Protein AF-A0A2W6CL69-F1 (afdb_monomer_lite)

Foldseek 3Di:
DQAPLNLLVVLVVQLVVLVVVLVCQLPVPDFDLQSQLVSLVSSLVSLVVSLVSLPDDPDPPQLVVLSVQLNVLSVQLSVLSVQSNVQPGNVSNVVSVVVNVVSVVSNVVSSVSSSVSSPD

Radius of gyration: 15.12 Å; chains: 1; bounding box: 39×21×43 Å

Sequence (120 aa):
MNTPLARYDAAVARWQAARSTFIRAATSGVSDVAAERRWASTFLAAERSFARTMTPPAWPAASRAVIGGLLHASATEQRHLLAMSRAPSPGAFTGELGGYSVDTAAENTAVGAVRKTLGG

pLDDT: mean 88.85, std 7.34, range [50.28, 97.81]

Structure (mmCIF, N/CA/C/O backbone):
data_AF-A0A2W6CL69-F1
#
_entry.id   AF-A0A2W6CL69-F1
#
loop_
_atom_site.group_PDB
_atom_site.id
_atom_site.type_symbol
_atom_site.label_atom_id
_atom_site.label_alt_id
_atom_site.label_comp_id
_atom_site.label_asym_id
_atom_site.label_entity_id
_atom_site.label_seq_id
_atom_site.pdbx_PDB_ins_code
_atom_site.Cartn_x
_atom_site.Cartn_y
_atom_site.Cartn_z
_atom_site.occupancy
_atom_site.B_iso_or_equiv
_atom_site.auth_seq_id
_atom_site.auth_comp_id
_atom_site.auth_asym_id
_atom_site.auth_atom_id
_atom_site.pdbx_PDB_model_num
ATOM 1 N N . MET A 1 1 ? -8.394 -11.581 25.103 1.00 50.28 1 MET A N 1
ATOM 2 C CA . MET A 1 1 ? -9.065 -11.109 23.869 1.00 50.28 1 MET A CA 1
ATOM 3 C C . MET A 1 1 ? -8.106 -10.191 23.126 1.00 50.28 1 MET A C 1
ATOM 5 O O . MET A 1 1 ? -7.563 -9.301 23.765 1.00 50.28 1 MET A O 1
ATOM 9 N N . ASN A 1 2 ? -7.862 -10.408 21.827 1.00 68.50 2 ASN A N 1
ATOM 10 C CA . ASN A 1 2 ? -7.063 -9.478 21.015 1.00 68.50 2 ASN A CA 1
ATOM 11 C C . ASN A 1 2 ? -7.871 -8.193 20.809 1.00 68.50 2 ASN A C 1
ATOM 13 O O . ASN A 1 2 ? -8.932 -8.232 20.185 1.00 68.50 2 ASN A O 1
ATOM 17 N N . THR A 1 3 ? -7.401 -7.074 21.360 1.00 86.12 3 THR A N 1
ATOM 18 C CA . THR A 1 3 ? -8.035 -5.768 21.151 1.00 86.12 3 THR A CA 1
ATOM 19 C C . THR A 1 3 ? -7.924 -5.364 19.674 1.00 86.12 3 THR A C 1
ATOM 21 O O . THR A 1 3 ? -7.002 -5.811 18.981 1.00 86.12 3 THR A O 1
ATOM 24 N N . PRO A 1 4 ? -8.828 -4.508 19.161 1.00 87.50 4 PRO A N 1
ATOM 25 C CA . PRO A 1 4 ? -8.689 -3.929 17.826 1.00 87.50 4 PRO A CA 1
ATOM 26 C C . PRO A 1 4 ? -7.298 -3.323 17.583 1.00 87.50 4 PRO A C 1
ATOM 28 O O . PRO A 1 4 ? -6.702 -3.577 16.539 1.00 87.50 4 PRO A O 1
ATOM 31 N N . LEU A 1 5 ? -6.740 -2.621 18.577 1.00 89.38 5 LEU A N 1
ATOM 32 C CA . LEU A 1 5 ? -5.383 -2.071 18.524 1.00 89.38 5 LEU A CA 1
ATOM 33 C C . LEU A 1 5 ? -4.308 -3.159 18.363 1.00 89.38 5 LEU A C 1
ATOM 35 O O . LEU A 1 5 ? -3.475 -3.053 17.472 1.00 89.38 5 LEU A O 1
ATOM 39 N N . ALA A 1 6 ? -4.357 -4.245 19.142 1.00 90.00 6 ALA A N 1
ATOM 40 C CA . ALA A 1 6 ? -3.380 -5.332 19.024 1.00 90.00 6 ALA A CA 1
ATOM 41 C C . ALA A 1 6 ? -3.438 -6.028 17.651 1.00 90.00 6 ALA A C 1
ATOM 43 O O . ALA A 1 6 ? -2.407 -6.361 17.066 1.00 90.00 6 ALA A O 1
ATOM 44 N N . ARG A 1 7 ? -4.647 -6.221 17.100 1.00 89.31 7 ARG A N 1
ATOM 45 C CA . ARG A 1 7 ? -4.832 -6.757 15.739 1.00 89.31 7 ARG A CA 1
ATOM 46 C C . ARG A 1 7 ? -4.270 -5.805 14.683 1.00 89.31 7 ARG A C 1
ATOM 48 O O . ARG A 1 7 ? -3.662 -6.264 13.718 1.00 89.31 7 ARG A O 1
ATOM 55 N N . TYR A 1 8 ? -4.495 -4.508 14.864 1.00 91.25 8 TYR A N 1
ATOM 56 C CA . TYR A 1 8 ? -3.987 -3.468 13.984 1.00 91.25 8 TYR A CA 1
ATOM 57 C C . TYR A 1 8 ? -2.454 -3.423 13.984 1.00 91.25 8 TYR A C 1
ATOM 59 O O . TYR A 1 8 ? -1.846 -3.571 12.925 1.00 91.25 8 TYR A O 1
ATOM 67 N N . ASP A 1 9 ? -1.830 -3.327 15.159 1.00 92.69 9 ASP A N 1
ATOM 68 C CA . ASP A 1 9 ? -0.373 -3.250 15.302 1.00 92.69 9 ASP A CA 1
ATOM 69 C C . ASP A 1 9 ? 0.320 -4.500 14.735 1.00 92.69 9 ASP A C 1
ATOM 71 O O . ASP A 1 9 ? 1.324 -4.386 14.031 1.00 92.69 9 ASP A O 1
ATOM 75 N N . ALA A 1 10 ? -0.244 -5.696 14.945 1.00 92.56 10 ALA A N 1
ATOM 76 C CA . ALA A 1 10 ? 0.284 -6.928 14.356 1.00 92.56 10 ALA A CA 1
ATOM 77 C C . ALA A 1 10 ? 0.224 -6.923 12.815 1.00 92.56 10 ALA A C 1
ATOM 79 O O . ALA A 1 10 ? 1.157 -7.385 12.150 1.00 92.56 10 ALA A O 1
ATOM 80 N N . ALA A 1 11 ? -0.861 -6.398 12.237 1.00 92.31 11 ALA A N 1
ATOM 81 C CA . ALA A 1 11 ? -1.004 -6.270 10.790 1.00 92.31 11 ALA A CA 1
ATOM 82 C C . ALA A 1 11 ? -0.008 -5.251 10.216 1.00 92.31 11 ALA A C 1
ATOM 84 O O . ALA A 1 11 ? 0.664 -5.554 9.229 1.00 92.31 11 ALA A O 1
ATOM 85 N N . VAL A 1 12 ? 0.136 -4.092 10.868 1.00 93.50 12 VAL A N 1
ATOM 86 C CA . VAL A 1 12 ? 1.093 -3.044 10.483 1.00 93.50 12 VAL A CA 1
ATOM 87 C C . VAL A 1 12 ? 2.528 -3.551 10.575 1.00 93.50 12 VAL A C 1
ATOM 89 O O . VAL A 1 12 ? 3.291 -3.357 9.636 1.00 93.50 12 VAL A O 1
ATOM 92 N N . ALA A 1 13 ? 2.904 -4.250 11.650 1.00 94.00 13 ALA A N 1
ATOM 93 C CA . ALA A 1 13 ? 4.255 -4.786 11.810 1.00 94.00 13 ALA A CA 1
ATOM 94 C C . ALA A 1 13 ? 4.618 -5.779 10.692 1.00 94.00 13 ALA A C 1
ATOM 96 O O . ALA A 1 13 ? 5.707 -5.710 10.120 1.00 94.00 13 ALA A O 1
ATOM 97 N N . ARG A 1 14 ? 3.691 -6.679 10.333 1.00 93.94 14 ARG A N 1
ATOM 98 C CA . ARG A 1 14 ? 3.894 -7.640 9.238 1.00 93.94 14 ARG A CA 1
ATOM 99 C C . ARG A 1 14 ? 4.021 -6.944 7.884 1.00 93.94 14 ARG A C 1
ATOM 101 O O . ARG A 1 14 ? 4.875 -7.318 7.082 1.00 93.94 14 ARG A O 1
ATOM 108 N N . TRP A 1 15 ? 3.171 -5.952 7.640 1.00 94.06 15 TRP A N 1
ATOM 109 C CA . TRP A 1 15 ? 3.196 -5.149 6.425 1.00 94.06 15 TRP A CA 1
ATOM 110 C C . TRP A 1 15 ? 4.504 -4.342 6.301 1.00 94.06 15 TRP A C 1
ATOM 112 O O . TRP A 1 15 ? 5.192 -4.456 5.288 1.00 94.06 15 TRP A O 1
ATOM 122 N N . GLN A 1 16 ? 4.928 -3.646 7.360 1.00 93.38 16 GLN A N 1
ATOM 123 C CA . GLN A 1 16 ? 6.186 -2.886 7.411 1.00 93.38 16 GLN A CA 1
ATOM 124 C C . GLN A 1 16 ? 7.426 -3.765 7.206 1.00 93.38 16 GLN A C 1
ATOM 126 O O . GLN A 1 16 ? 8.366 -3.368 6.513 1.00 93.38 16 GLN A O 1
ATOM 131 N N . ALA A 1 17 ? 7.433 -4.977 7.769 1.00 94.00 17 ALA A N 1
ATOM 132 C CA . ALA A 1 17 ? 8.507 -5.935 7.533 1.00 94.00 17 ALA A CA 1
ATOM 133 C C . ALA A 1 17 ? 8.591 -6.322 6.045 1.00 94.00 17 ALA A C 1
ATOM 135 O O . ALA A 1 17 ? 9.673 -6.279 5.461 1.00 94.00 17 ALA A O 1
ATOM 136 N N . ALA A 1 18 ? 7.451 -6.627 5.411 1.00 94.06 18 ALA A N 1
ATOM 137 C CA . ALA A 1 18 ? 7.396 -6.953 3.986 1.00 94.06 18 ALA A CA 1
ATOM 138 C C . ALA A 1 18 ? 7.833 -5.773 3.101 1.00 94.06 18 ALA A C 1
ATOM 140 O O . ALA A 1 18 ? 8.630 -5.962 2.179 1.00 94.06 18 ALA A O 1
ATOM 141 N N . ARG A 1 19 ? 7.384 -4.555 3.427 1.00 93.81 19 ARG A N 1
ATOM 142 C CA . ARG A 1 19 ? 7.791 -3.321 2.745 1.00 93.81 19 ARG A CA 1
ATOM 143 C C . ARG A 1 19 ? 9.294 -3.086 2.858 1.00 93.81 19 ARG A C 1
ATOM 145 O O . ARG A 1 19 ? 9.952 -2.817 1.859 1.00 93.81 19 ARG A O 1
ATOM 152 N N . SER A 1 20 ? 9.864 -3.253 4.049 1.00 92.88 20 SER A N 1
ATOM 153 C CA . SER A 1 20 ? 11.306 -3.090 4.277 1.00 92.88 20 SER A CA 1
ATOM 154 C C . SER A 1 20 ? 12.137 -4.083 3.461 1.00 92.88 20 SER A C 1
ATOM 156 O O . SER A 1 20 ? 13.164 -3.711 2.893 1.00 92.88 20 SER A O 1
ATOM 158 N N . THR A 1 21 ? 11.692 -5.342 3.366 1.00 92.88 21 THR A N 1
ATOM 159 C CA . THR A 1 21 ? 12.328 -6.348 2.504 1.00 92.88 21 THR A CA 1
ATOM 160 C C . THR A 1 21 ? 12.248 -5.953 1.033 1.00 92.88 21 THR A C 1
ATOM 162 O O . THR A 1 21 ? 13.257 -6.043 0.336 1.00 92.88 21 THR A O 1
ATOM 165 N N . PHE A 1 22 ? 11.083 -5.490 0.570 1.00 93.56 22 PHE A N 1
ATOM 166 C CA . PHE A 1 22 ? 10.898 -5.029 -0.804 1.00 93.56 22 PHE A CA 1
ATOM 167 C C . PHE A 1 22 ? 11.819 -3.858 -1.145 1.00 93.56 22 PHE A C 1
ATOM 169 O O . PHE A 1 22 ? 12.568 -3.956 -2.112 1.00 93.56 22 PHE A O 1
ATOM 176 N N . ILE A 1 23 ? 11.827 -2.801 -0.328 1.00 90.81 23 ILE A N 1
ATOM 177 C CA . ILE A 1 23 ? 12.659 -1.615 -0.563 1.00 90.81 23 ILE A CA 1
ATOM 178 C C . ILE A 1 23 ? 14.138 -1.989 -0.587 1.00 90.81 23 ILE A C 1
ATOM 180 O O . ILE A 1 23 ? 14.829 -1.640 -1.536 1.00 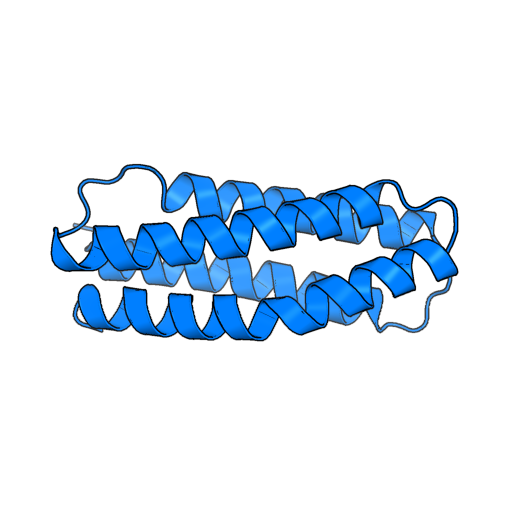90.81 23 ILE A O 1
ATOM 184 N N . ARG A 1 24 ? 14.619 -2.771 0.390 1.00 90.75 24 ARG A N 1
ATOM 185 C CA . ARG A 1 24 ? 16.021 -3.218 0.415 1.00 90.75 24 ARG A CA 1
ATOM 186 C C . ARG A 1 24 ? 16.404 -3.980 -0.852 1.00 90.75 24 ARG A C 1
ATOM 188 O O . ARG A 1 24 ? 17.518 -3.822 -1.342 1.00 90.75 24 ARG A O 1
ATOM 195 N N . ALA A 1 25 ? 15.504 -4.822 -1.352 1.00 88.06 25 ALA A N 1
ATOM 196 C CA . ALA A 1 25 ? 15.746 -5.593 -2.559 1.00 88.06 25 ALA A CA 1
ATOM 197 C C . ALA A 1 25 ? 15.729 -4.695 -3.808 1.00 88.06 25 ALA A C 1
ATOM 199 O O . ALA A 1 25 ? 16.680 -4.719 -4.587 1.00 88.06 25 ALA A O 1
ATOM 200 N N . ALA A 1 26 ? 14.726 -3.823 -3.937 1.00 84.88 26 ALA A N 1
ATOM 201 C CA . ALA A 1 26 ? 14.593 -2.863 -5.033 1.00 84.88 26 ALA A CA 1
ATOM 202 C C . ALA A 1 26 ? 15.755 -1.852 -5.102 1.00 84.88 26 ALA A C 1
ATOM 204 O O . ALA A 1 26 ? 16.090 -1.379 -6.182 1.00 84.88 26 ALA A O 1
ATOM 205 N N . THR A 1 27 ? 16.408 -1.548 -3.975 1.00 83.75 27 THR A N 1
ATOM 206 C CA . THR A 1 27 ? 17.578 -0.654 -3.914 1.00 83.75 27 THR A CA 1
ATOM 207 C C . THR A 1 27 ? 18.915 -1.396 -3.824 1.00 83.75 27 THR A C 1
ATOM 209 O O . THR A 1 27 ? 19.938 -0.772 -3.555 1.00 83.75 27 THR A O 1
ATOM 212 N N . SER A 1 28 ? 18.939 -2.721 -4.002 1.00 81.75 28 SER A N 1
ATOM 213 C CA . SER A 1 28 ? 20.157 -3.536 -3.837 1.00 81.75 28 SER A CA 1
ATOM 214 C C . SER A 1 28 ? 21.206 -3.340 -4.941 1.00 81.75 28 SER A C 1
ATOM 216 O O . SER A 1 28 ? 22.323 -3.835 -4.812 1.00 81.75 28 SER A O 1
ATOM 218 N N . GLY A 1 29 ? 20.862 -2.638 -6.026 1.00 73.56 29 GLY A N 1
ATOM 219 C CA . GLY A 1 29 ? 21.732 -2.451 -7.192 1.00 73.56 29 GLY A CA 1
ATOM 220 C C . GLY A 1 29 ? 21.809 -3.668 -8.121 1.00 73.56 29 GLY A C 1
ATOM 221 O O . GLY A 1 29 ? 22.523 -3.624 -9.121 1.00 73.56 29 GLY A O 1
ATOM 222 N N . VAL A 1 30 ? 21.070 -4.745 -7.830 1.00 74.69 30 VAL A N 1
ATOM 223 C CA . VAL A 1 30 ? 20.921 -5.893 -8.732 1.00 74.69 30 VAL A CA 1
ATOM 224 C C . VAL A 1 30 ? 19.998 -5.496 -9.881 1.00 74.69 30 VAL A C 1
ATOM 226 O O . VAL A 1 30 ? 18.799 -5.338 -9.680 1.00 74.69 30 VAL A O 1
ATOM 229 N N . SER A 1 31 ? 20.546 -5.353 -11.089 1.00 70.38 31 SER A N 1
ATOM 230 C CA . SER A 1 31 ? 19.754 -5.063 -12.290 1.00 70.38 31 SER A CA 1
ATOM 231 C C . SER A 1 31 ? 19.285 -6.364 -12.948 1.00 70.38 31 SER A C 1
ATOM 233 O O . SER A 1 31 ? 19.842 -6.824 -13.943 1.00 70.38 31 SER A O 1
ATOM 235 N N . ASP A 1 32 ? 18.271 -6.984 -12.346 1.00 87.06 32 ASP A N 1
ATOM 236 C CA . ASP A 1 32 ? 17.568 -8.145 -12.895 1.00 87.06 32 ASP A CA 1
ATOM 237 C C . ASP A 1 32 ? 16.057 -7.933 -12.773 1.00 87.06 32 ASP A C 1
ATOM 239 O O . ASP A 1 32 ? 15.459 -8.111 -11.708 1.00 87.06 32 ASP A O 1
ATOM 243 N N . VAL A 1 33 ? 15.424 -7.604 -13.902 1.00 88.19 33 VAL A N 1
ATOM 244 C CA . VAL A 1 33 ? 13.984 -7.331 -13.956 1.00 88.19 33 VAL A CA 1
ATOM 245 C C . VAL A 1 33 ? 13.138 -8.534 -13.525 1.00 88.19 33 VAL A C 1
ATOM 247 O O . VAL A 1 33 ? 12.032 -8.363 -13.016 1.00 88.19 33 VAL A O 1
ATOM 250 N N . ALA A 1 34 ? 13.621 -9.770 -13.692 1.00 91.56 34 ALA A N 1
ATOM 251 C CA . ALA A 1 34 ? 12.885 -10.948 -13.242 1.00 91.56 34 ALA A CA 1
ATOM 252 C C . ALA A 1 34 ? 12.871 -11.041 -11.707 1.00 91.56 34 ALA A C 1
ATOM 254 O O . ALA A 1 34 ? 11.821 -11.321 -11.114 1.00 91.56 34 ALA A O 1
ATOM 255 N N . ALA A 1 35 ? 14.004 -10.754 -11.059 1.00 91.19 35 ALA A N 1
ATOM 256 C CA . ALA A 1 35 ? 14.102 -10.664 -9.604 1.00 91.19 35 ALA A CA 1
ATOM 257 C C . ALA A 1 35 ? 13.262 -9.500 -9.049 1.00 91.19 35 ALA A C 1
ATOM 259 O O . ALA A 1 35 ? 12.471 -9.701 -8.123 1.00 91.19 35 ALA A O 1
ATOM 260 N N . GLU A 1 36 ? 13.343 -8.322 -9.671 1.00 92.81 36 GLU A N 1
ATOM 261 C CA . GLU A 1 36 ? 12.561 -7.130 -9.318 1.00 92.81 36 GLU A CA 1
ATOM 262 C C . GLU A 1 36 ? 11.047 -7.398 -9.358 1.00 92.81 36 GLU A C 1
ATOM 264 O O . GLU A 1 36 ? 10.331 -7.172 -8.373 1.00 92.81 36 GLU A O 1
ATOM 269 N N . ARG A 1 37 ? 10.550 -7.988 -10.456 1.00 94.44 37 ARG A N 1
ATOM 270 C CA . ARG A 1 37 ? 9.139 -8.400 -10.594 1.00 94.44 37 ARG A CA 1
ATOM 271 C C . ARG A 1 37 ? 8.715 -9.370 -9.493 1.00 94.44 37 ARG A C 1
ATOM 273 O O . ARG A 1 37 ? 7.587 -9.287 -8.992 1.00 94.44 37 ARG A O 1
ATOM 280 N N . ARG A 1 38 ? 9.594 -10.301 -9.104 1.00 94.19 38 ARG A N 1
ATOM 281 C CA . ARG A 1 38 ? 9.321 -11.277 -8.039 1.00 94.19 38 ARG A CA 1
ATOM 282 C C . ARG A 1 38 ? 9.198 -10.597 -6.676 1.00 94.19 38 ARG A C 1
ATOM 284 O O . ARG A 1 38 ? 8.298 -10.951 -5.909 1.00 94.19 38 ARG A O 1
ATOM 291 N N . TRP A 1 39 ? 10.051 -9.622 -6.373 1.00 94.00 39 TRP A N 1
ATOM 292 C CA . TRP A 1 39 ? 9.957 -8.852 -5.131 1.00 94.00 39 TRP A CA 1
ATOM 293 C C . TRP A 1 39 ? 8.671 -8.029 -5.077 1.00 94.00 39 TRP A C 1
ATOM 295 O O . TRP A 1 39 ? 7.941 -8.127 -4.089 1.00 94.00 39 TRP A O 1
ATOM 305 N N . ALA A 1 40 ? 8.327 -7.323 -6.161 1.00 94.94 40 ALA A N 1
ATOM 306 C CA . ALA A 1 40 ? 7.066 -6.583 -6.254 1.00 94.94 40 ALA A CA 1
ATOM 307 C C . ALA A 1 40 ? 5.843 -7.500 -6.094 1.00 94.94 40 ALA A C 1
ATOM 309 O O . ALA A 1 40 ? 4.929 -7.186 -5.337 1.00 94.94 40 ALA A O 1
ATOM 310 N N . SER A 1 41 ? 5.848 -8.679 -6.726 1.00 96.12 41 SER A N 1
ATOM 311 C CA . SER A 1 41 ? 4.770 -9.673 -6.584 1.00 96.12 41 SER A CA 1
ATOM 312 C C . SER A 1 41 ? 4.629 -10.185 -5.147 1.00 96.12 41 SER A C 1
ATOM 314 O O . SER A 1 41 ? 3.516 -10.365 -4.649 1.00 96.12 41 SER A O 1
ATOM 316 N N . THR A 1 42 ? 5.758 -10.413 -4.471 1.00 95.19 42 THR A N 1
ATOM 317 C CA . THR A 1 42 ? 5.788 -10.873 -3.076 1.00 95.19 42 THR A CA 1
ATOM 318 C C . THR A 1 42 ? 5.199 -9.814 -2.150 1.00 95.19 42 THR A C 1
ATOM 320 O O . THR A 1 42 ? 4.355 -10.126 -1.308 1.00 95.19 42 THR A O 1
ATOM 323 N N . PHE A 1 43 ? 5.590 -8.553 -2.333 1.00 96.12 43 PHE A N 1
ATOM 324 C CA . PHE A 1 43 ? 5.071 -7.461 -1.521 1.00 96.12 43 PHE A CA 1
ATOM 325 C C . PHE A 1 43 ? 3.604 -7.141 -1.840 1.00 96.12 43 PHE A C 1
ATOM 327 O O . PHE A 1 43 ? 2.815 -6.991 -0.914 1.00 96.12 43 PHE A O 1
ATOM 334 N N . LEU A 1 44 ? 3.180 -7.201 -3.109 1.00 97.12 44 LEU A N 1
ATOM 335 C CA . LEU A 1 44 ? 1.769 -7.076 -3.506 1.00 97.12 44 LEU A CA 1
ATOM 336 C C . LEU A 1 44 ? 0.858 -8.072 -2.769 1.00 97.12 44 LEU A C 1
ATOM 338 O O . LEU A 1 44 ? -0.273 -7.744 -2.405 1.00 97.12 44 LEU A O 1
ATOM 342 N N . ALA A 1 45 ? 1.326 -9.303 -2.539 1.00 95.88 45 ALA A N 1
ATOM 343 C CA . ALA A 1 45 ? 0.571 -10.288 -1.769 1.00 95.88 45 ALA A CA 1
ATOM 344 C C . ALA A 1 45 ? 0.425 -9.885 -0.289 1.00 95.88 45 ALA A C 1
ATOM 346 O O . ALA A 1 45 ? -0.653 -10.063 0.289 1.00 95.88 45 ALA A O 1
ATOM 347 N N . ALA A 1 46 ? 1.480 -9.321 0.310 1.00 94.56 46 ALA A N 1
ATOM 348 C CA . ALA A 1 46 ? 1.443 -8.787 1.670 1.00 94.56 46 ALA A CA 1
ATOM 349 C C . ALA A 1 46 ? 0.504 -7.574 1.772 1.00 94.56 46 ALA A C 1
ATOM 351 O O . ALA A 1 46 ? -0.336 -7.543 2.671 1.00 94.56 46 ALA A O 1
ATOM 352 N N . GLU A 1 47 ? 0.565 -6.662 0.803 1.00 94.50 47 GLU A N 1
ATOM 353 C CA . GLU A 1 47 ? -0.280 -5.468 0.694 1.00 94.50 47 GLU A CA 1
ATOM 354 C C . GLU A 1 47 ? -1.772 -5.827 0.638 1.00 94.50 47 GLU A C 1
ATOM 356 O O . GLU A 1 47 ? -2.590 -5.396 1.452 1.00 94.50 47 GLU A O 1
ATOM 361 N N . ARG A 1 48 ? -2.134 -6.767 -0.242 1.00 95.75 48 ARG A N 1
ATOM 362 C CA . ARG A 1 48 ? -3.504 -7.301 -0.320 1.00 95.75 48 ARG A CA 1
ATOM 363 C C . ARG A 1 48 ? -3.941 -7.977 0.976 1.00 95.75 48 ARG A C 1
ATOM 365 O O . ARG A 1 48 ? -5.112 -7.919 1.349 1.00 95.75 48 ARG A O 1
ATOM 372 N N . SER A 1 49 ? -3.028 -8.663 1.662 1.00 94.19 49 SER A N 1
ATOM 373 C CA . SER A 1 49 ? -3.325 -9.282 2.956 1.00 94.19 49 SER A CA 1
ATOM 374 C C . SER A 1 49 ? -3.579 -8.244 4.048 1.00 94.19 49 SER A C 1
ATOM 376 O O . SER A 1 49 ? -4.474 -8.438 4.876 1.00 94.19 49 SER A O 1
ATOM 378 N N . PHE A 1 50 ? -2.823 -7.148 4.042 1.00 93.31 50 PHE A N 1
ATOM 379 C CA . PHE A 1 50 ? -3.008 -6.021 4.944 1.00 93.31 50 PHE A CA 1
ATOM 380 C C . PHE A 1 50 ? -4.372 -5.357 4.717 1.00 93.31 50 PHE A C 1
ATOM 382 O O . PHE A 1 50 ? -5.190 -5.332 5.640 1.00 93.31 50 PHE A O 1
ATOM 389 N N . ALA A 1 51 ? -4.690 -4.975 3.475 1.00 92.94 51 ALA A N 1
ATOM 390 C CA . ALA A 1 51 ? -5.986 -4.398 3.116 1.00 92.94 51 ALA A CA 1
ATOM 391 C C . ALA A 1 51 ? -7.163 -5.305 3.520 1.00 92.94 51 ALA A C 1
ATOM 393 O O . ALA A 1 51 ? -8.118 -4.855 4.157 1.00 92.94 51 ALA A O 1
ATOM 394 N N . ARG A 1 52 ? -7.074 -6.619 3.259 1.00 91.44 52 ARG A N 1
ATOM 395 C CA . ARG A 1 52 ? -8.091 -7.591 3.706 1.00 91.44 52 ARG A CA 1
ATOM 396 C C . ARG A 1 52 ? -8.242 -7.654 5.221 1.00 91.44 52 ARG A C 1
ATOM 398 O O . ARG A 1 52 ? -9.347 -7.870 5.687 1.00 91.44 52 ARG A O 1
ATOM 405 N N . THR A 1 53 ? -7.172 -7.464 5.992 1.00 89.12 53 THR A N 1
ATOM 406 C CA . THR A 1 53 ? -7.247 -7.447 7.465 1.00 89.12 53 THR A CA 1
ATOM 407 C C . THR A 1 53 ? -7.989 -6.214 7.979 1.00 89.12 53 THR A C 1
ATOM 409 O O . THR A 1 53 ? -8.658 -6.288 9.013 1.00 89.12 53 THR A O 1
ATOM 412 N N . MET A 1 54 ? -7.883 -5.104 7.245 1.00 88.56 54 MET A N 1
ATOM 413 C CA . MET A 1 54 ? -8.592 -3.853 7.511 1.00 88.56 54 MET A CA 1
ATOM 414 C C . MET A 1 54 ? -10.047 -3.881 7.013 1.00 88.56 54 MET A C 1
ATOM 416 O O . MET A 1 54 ? -10.886 -3.163 7.556 1.00 88.56 54 MET A O 1
ATOM 420 N N . THR A 1 55 ? -10.366 -4.762 6.057 1.00 82.25 55 THR A N 1
ATOM 421 C CA . THR A 1 55 ? -11.724 -5.027 5.547 1.00 82.25 55 THR A CA 1
ATOM 422 C C . THR A 1 55 ? -12.432 -6.103 6.399 1.00 82.25 55 THR A C 1
ATOM 424 O O . THR A 1 55 ? -11.820 -7.072 6.833 1.00 82.25 55 THR A O 1
ATOM 427 N N . PRO A 1 56 ? -13.753 -6.021 6.578 1.00 62.41 56 PRO A N 1
ATOM 428 C CA . PRO A 1 56 ? -14.414 -5.662 7.833 1.00 62.41 56 PRO A CA 1
ATOM 429 C C . PRO A 1 56 ? -14.194 -6.636 9.023 1.00 62.41 56 PRO A C 1
ATOM 431 O O . PRO A 1 56 ? -14.810 -7.699 9.114 1.00 62.41 56 PRO A O 1
ATOM 434 N N . PRO A 1 57 ? -13.410 -6.211 10.024 1.00 68.38 57 PRO A N 1
ATOM 435 C CA . PRO A 1 57 ? -13.693 -6.344 11.455 1.00 68.38 57 PRO A CA 1
ATOM 436 C C . PRO A 1 57 ? -14.721 -5.302 11.929 1.00 68.38 57 PRO A C 1
ATOM 438 O O . PRO A 1 57 ? -14.876 -4.245 11.317 1.00 68.38 57 PRO A O 1
ATOM 441 N N . ALA A 1 58 ? -15.368 -5.550 13.072 1.00 74.06 58 ALA A N 1
ATOM 442 C CA . ALA A 1 58 ? -16.188 -4.566 13.789 1.00 74.06 58 ALA A CA 1
ATOM 443 C C . ALA A 1 58 ? -15.311 -3.467 14.435 1.00 74.06 58 ALA A C 1
ATOM 445 O O . ALA A 1 58 ? -15.179 -3.391 15.656 1.00 74.06 58 ALA A O 1
ATOM 446 N N . TRP A 1 59 ? -14.652 -2.648 13.609 1.00 84.94 59 TRP A N 1
ATOM 447 C CA . TRP A 1 59 ? -13.864 -1.504 14.066 1.00 84.94 59 TRP A CA 1
ATOM 448 C C . TRP A 1 59 ? -14.763 -0.427 14.697 1.00 84.94 59 TRP A C 1
ATOM 450 O O . TRP A 1 59 ? -15.889 -0.225 14.225 1.00 84.94 59 TRP A O 1
ATOM 460 N N . PRO A 1 60 ? -14.274 0.317 15.708 1.00 85.69 60 PRO A N 1
ATOM 461 C CA . PRO A 1 60 ? -14.985 1.470 16.255 1.00 85.69 60 PRO A CA 1
ATOM 462 C C . PRO A 1 60 ? -15.357 2.490 15.173 1.00 85.69 60 PRO A C 1
ATOM 464 O O . PRO A 1 60 ? -14.626 2.680 14.198 1.00 85.69 60 PRO A O 1
ATOM 467 N N . ALA A 1 61 ? -16.482 3.189 15.355 1.00 84.06 61 ALA A N 1
ATOM 468 C CA . ALA A 1 61 ? -17.021 4.103 14.348 1.00 84.06 61 ALA A CA 1
ATOM 469 C C . ALA A 1 61 ? -16.018 5.184 13.903 1.00 84.06 61 ALA A C 1
ATOM 471 O O . ALA A 1 61 ? -15.899 5.425 12.702 1.00 84.06 61 ALA A O 1
ATOM 472 N N . ALA A 1 62 ? -15.264 5.762 14.846 1.00 80.88 62 ALA A N 1
ATOM 473 C CA . ALA A 1 62 ? -14.235 6.769 14.574 1.00 80.88 62 ALA A CA 1
ATOM 474 C C . ALA A 1 62 ? -13.098 6.243 13.675 1.00 80.88 62 ALA A C 1
ATOM 476 O O . ALA A 1 62 ? -12.586 6.973 12.831 1.00 80.88 62 ALA A O 1
ATOM 477 N N . SER A 1 63 ? -12.742 4.961 13.799 1.00 85.56 63 SER A N 1
ATOM 478 C CA . SER A 1 63 ? -11.674 4.337 13.013 1.00 85.56 63 SER A CA 1
ATOM 479 C C . SER A 1 63 ? -12.092 4.033 11.577 1.00 85.56 63 SER A C 1
ATOM 481 O O . SER A 1 63 ? -11.248 4.044 10.687 1.00 85.56 63 SER A O 1
ATOM 483 N N . ARG A 1 64 ? -13.384 3.790 11.313 1.00 85.62 64 ARG A N 1
ATOM 484 C CA . ARG A 1 64 ? -13.866 3.383 9.978 1.00 85.62 64 ARG A CA 1
ATOM 485 C C . ARG A 1 64 ? -13.576 4.417 8.889 1.00 85.62 64 ARG A C 1
ATOM 487 O O . ARG A 1 64 ? -13.184 4.032 7.792 1.00 85.62 64 ARG A O 1
ATOM 494 N N . ALA A 1 65 ? -13.734 5.707 9.189 1.00 83.38 65 ALA A N 1
ATOM 495 C CA . ALA A 1 65 ? -13.446 6.777 8.232 1.00 83.38 65 ALA A CA 1
ATOM 496 C C . ALA A 1 65 ? -11.954 6.815 7.858 1.00 83.38 65 ALA A C 1
ATOM 498 O O . ALA A 1 65 ? -11.604 6.884 6.682 1.00 83.38 65 ALA A O 1
ATOM 499 N N . VAL A 1 66 ? -11.075 6.687 8.855 1.00 88.25 66 VAL A N 1
ATOM 500 C CA . VAL A 1 66 ? -9.620 6.694 8.651 1.00 88.25 66 VAL A CA 1
ATOM 501 C 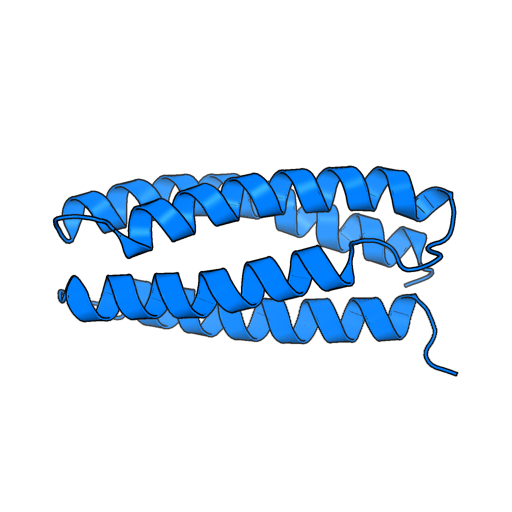C . VAL A 1 66 ? -9.148 5.421 7.940 1.00 88.25 66 VAL A C 1
ATOM 503 O O . VAL A 1 66 ? -8.313 5.489 7.041 1.00 88.25 66 VAL A O 1
ATOM 506 N N . ILE A 1 67 ? -9.738 4.268 8.272 1.00 90.12 67 ILE A N 1
ATOM 507 C CA . ILE A 1 67 ? -9.503 2.995 7.576 1.00 90.12 67 ILE A CA 1
ATOM 508 C C . ILE A 1 67 ? -9.901 3.097 6.099 1.00 90.12 67 ILE A C 1
ATOM 510 O O . ILE A 1 67 ? -9.204 2.552 5.251 1.00 90.12 67 ILE A O 1
ATOM 514 N N . GLY A 1 68 ? -10.971 3.826 5.768 1.00 88.12 68 GLY A N 1
ATOM 515 C CA . GLY A 1 68 ? -11.336 4.104 4.376 1.00 88.12 68 GLY A CA 1
ATOM 516 C C . GLY A 1 68 ? -10.226 4.829 3.606 1.00 88.12 68 GLY A C 1
ATOM 517 O O . GLY A 1 68 ? -9.889 4.425 2.495 1.00 88.12 68 GLY A O 1
ATOM 518 N N . GLY A 1 69 ? -9.605 5.843 4.220 1.00 88.44 69 GLY A N 1
ATOM 519 C CA . GLY A 1 69 ? -8.450 6.544 3.646 1.00 88.44 69 GLY A CA 1
ATOM 520 C C . GLY A 1 69 ? -7.221 5.643 3.484 1.00 88.44 69 GLY A C 1
ATOM 521 O O . GLY A 1 69 ? -6.594 5.644 2.428 1.00 88.44 69 GLY A O 1
ATOM 522 N N . LEU A 1 70 ? -6.928 4.811 4.489 1.00 90.56 70 LEU A N 1
ATOM 523 C CA . LEU A 1 70 ? -5.851 3.816 4.432 1.00 90.56 70 LEU A CA 1
ATOM 524 C C . LEU A 1 70 ? -6.063 2.802 3.296 1.00 90.56 70 LEU A C 1
ATOM 526 O O . LEU A 1 70 ? -5.145 2.523 2.534 1.00 90.56 70 LEU A O 1
ATOM 530 N N . LEU A 1 71 ? -7.282 2.278 3.145 1.00 91.88 71 LEU A N 1
ATOM 531 C CA . LEU A 1 71 ? -7.625 1.343 2.070 1.00 91.88 71 LEU A CA 1
ATOM 532 C C . LEU A 1 71 ? -7.517 1.989 0.686 1.00 91.88 71 LEU A C 1
ATOM 534 O O . LEU A 1 71 ? -7.132 1.317 -0.269 1.00 91.88 71 LEU A O 1
ATOM 538 N N . HIS A 1 72 ? -7.836 3.279 0.570 1.00 91.00 72 HIS A N 1
ATOM 539 C CA . HIS A 1 72 ? -7.651 4.019 -0.672 1.00 91.00 72 HIS A CA 1
ATOM 540 C C . HIS A 1 72 ? -6.164 4.179 -1.027 1.00 91.00 72 HIS A C 1
ATOM 542 O O . HIS A 1 72 ? -5.789 3.908 -2.167 1.00 91.00 72 HIS A O 1
ATOM 548 N N . ALA A 1 73 ? -5.321 4.550 -0.056 1.00 89.88 73 ALA A N 1
ATOM 549 C CA . ALA A 1 73 ? -3.871 4.638 -0.243 1.00 89.88 73 ALA A CA 1
ATOM 550 C C . ALA A 1 73 ? -3.270 3.274 -0.633 1.00 89.88 73 ALA A C 1
ATOM 552 O O . ALA A 1 73 ? -2.632 3.163 -1.679 1.00 89.88 73 ALA A O 1
ATOM 553 N N . SER A 1 74 ? -3.605 2.217 0.116 1.00 91.94 74 SER A N 1
ATOM 554 C CA . SER A 1 74 ? -3.192 0.840 -0.187 1.00 91.94 74 SER A CA 1
ATOM 555 C C . SER A 1 74 ? -3.635 0.404 -1.589 1.00 91.94 74 SER A C 1
ATOM 557 O O . SER A 1 74 ? -2.881 -0.236 -2.318 1.00 91.94 74 SER A O 1
ATOM 559 N N . ALA A 1 75 ? -4.839 0.777 -2.041 1.00 93.31 75 ALA A N 1
ATOM 560 C CA . ALA A 1 75 ? -5.288 0.467 -3.400 1.00 93.31 75 ALA A CA 1
ATOM 561 C C . ALA A 1 75 ? -4.434 1.156 -4.481 1.00 93.31 75 ALA A C 1
ATOM 563 O O . ALA A 1 75 ? -4.199 0.564 -5.537 1.00 93.31 75 ALA A O 1
ATOM 564 N N . THR A 1 76 ? -3.956 2.378 -4.234 1.00 92.62 76 THR A N 1
ATOM 565 C CA . THR A 1 76 ? -3.012 3.065 -5.128 1.00 92.62 76 THR A CA 1
ATOM 566 C C . THR A 1 76 ? -1.661 2.356 -5.154 1.00 92.62 76 THR A C 1
ATOM 5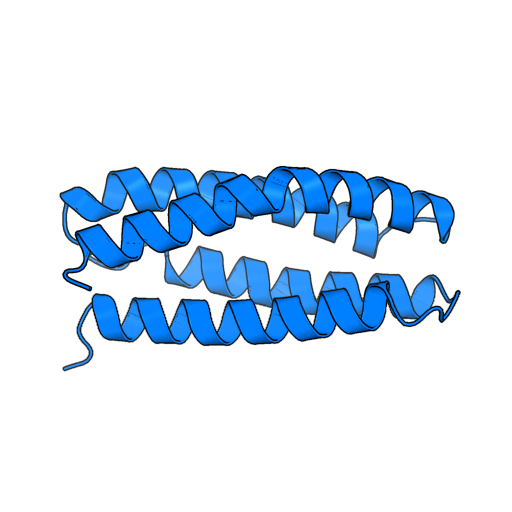68 O O . THR A 1 76 ? -1.187 2.015 -6.239 1.00 92.62 76 THR A O 1
ATOM 571 N N . GLU A 1 77 ? -1.101 2.010 -3.995 1.00 92.81 77 GLU A N 1
ATOM 572 C CA . GLU A 1 77 ? 0.156 1.255 -3.907 1.00 92.81 77 GLU A CA 1
ATOM 573 C C . GLU A 1 77 ? 0.068 -0.110 -4.603 1.00 92.81 77 GLU A C 1
ATOM 575 O O . GLU A 1 77 ? 0.963 -0.500 -5.355 1.00 92.81 77 GLU A O 1
ATOM 580 N N . GLN A 1 78 ? -1.056 -0.815 -4.450 1.00 95.19 78 GLN A N 1
ATOM 581 C CA . GLN A 1 78 ? -1.304 -2.084 -5.136 1.00 95.19 78 GLN A CA 1
ATOM 582 C C . GLN A 1 78 ? -1.284 -1.950 -6.662 1.00 95.19 78 GLN A C 1
ATOM 584 O O . GLN A 1 78 ? -0.874 -2.898 -7.338 1.00 95.19 78 GLN A O 1
ATOM 589 N N . ARG A 1 79 ? -1.714 -0.810 -7.224 1.00 96.25 79 ARG A N 1
ATOM 590 C CA . ARG A 1 79 ? -1.636 -0.567 -8.675 1.00 96.25 79 ARG A CA 1
ATOM 591 C C . ARG A 1 79 ? -0.187 -0.449 -9.133 1.00 96.25 79 ARG A C 1
ATOM 593 O O . ARG A 1 79 ? 0.176 -1.130 -10.091 1.00 96.25 79 ARG A O 1
ATOM 600 N N . HIS A 1 80 ? 0.639 0.313 -8.418 1.00 95.94 80 HIS A N 1
ATOM 601 C CA . HIS A 1 80 ? 2.068 0.424 -8.720 1.00 95.94 80 HIS A CA 1
ATOM 602 C C . HIS A 1 80 ? 2.790 -0.915 -8.571 1.00 95.94 80 HIS A C 1
ATOM 604 O O . HIS A 1 80 ? 3.529 -1.323 -9.461 1.00 95.94 80 HIS A O 1
ATOM 610 N N . LEU A 1 81 ? 2.530 -1.665 -7.497 1.00 96.06 81 LEU A N 1
ATOM 611 C CA . LEU A 1 81 ? 3.135 -2.986 -7.293 1.00 96.06 81 LEU A CA 1
ATOM 612 C C . LEU A 1 81 ? 2.709 -3.994 -8.367 1.00 96.06 81 LEU A C 1
ATOM 614 O O . LEU A 1 81 ? 3.516 -4.814 -8.811 1.00 96.06 81 LEU A O 1
ATOM 618 N N . LEU A 1 82 ? 1.458 -3.924 -8.828 1.00 97.81 82 LEU A N 1
ATOM 619 C CA . LEU A 1 82 ? 0.994 -4.725 -9.956 1.00 97.81 82 LEU A CA 1
ATOM 620 C C . LEU A 1 82 ? 1.705 -4.327 -11.256 1.00 97.81 82 LEU A C 1
ATOM 622 O O . LEU A 1 82 ? 2.117 -5.214 -12.005 1.00 97.81 82 LEU A O 1
ATOM 626 N N . ALA A 1 83 ? 1.877 -3.031 -11.519 1.00 96.88 83 ALA A N 1
ATOM 627 C CA . ALA A 1 83 ? 2.611 -2.544 -12.683 1.00 96.88 83 ALA A CA 1
ATOM 628 C C . ALA A 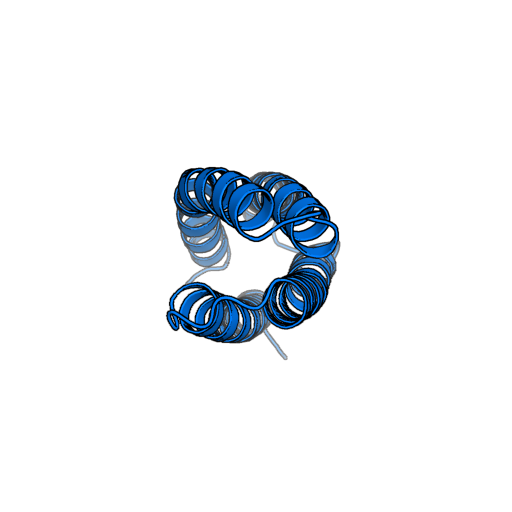1 83 ? 4.086 -2.985 -12.637 1.00 96.88 83 ALA A C 1
ATOM 630 O O . ALA A 1 83 ? 4.566 -3.608 -13.582 1.00 96.88 83 ALA A O 1
ATOM 631 N N . MET A 1 84 ? 4.757 -2.815 -11.494 1.00 96.31 84 MET A N 1
ATOM 632 C CA . MET A 1 84 ? 6.112 -3.314 -11.232 1.00 96.31 84 MET A CA 1
ATOM 633 C C . MET A 1 84 ? 6.236 -4.826 -11.453 1.00 96.31 84 MET A C 1
ATOM 635 O O . MET A 1 84 ? 7.164 -5.281 -12.117 1.00 96.31 84 MET A O 1
ATOM 639 N N . SER A 1 85 ? 5.271 -5.624 -10.977 1.00 96.69 85 SER A N 1
ATOM 640 C CA . SER A 1 85 ? 5.271 -7.084 -11.178 1.00 96.69 85 SER A CA 1
ATOM 641 C C . SER A 1 85 ? 5.188 -7.509 -12.651 1.00 96.69 85 SER A C 1
ATOM 643 O O . SER A 1 85 ? 5.509 -8.649 -12.991 1.00 96.69 85 SER A O 1
ATOM 645 N N . ARG A 1 86 ? 4.771 -6.592 -13.532 1.00 96.56 86 ARG A N 1
ATOM 646 C CA . ARG A 1 86 ? 4.596 -6.792 -14.976 1.00 96.56 86 ARG A CA 1
ATOM 647 C C . ARG A 1 86 ? 5.559 -5.945 -15.816 1.00 96.56 86 ARG A C 1
ATOM 649 O O . ARG A 1 86 ? 5.469 -5.981 -17.041 1.00 96.56 86 ARG A O 1
ATOM 656 N N . ALA A 1 87 ? 6.463 -5.191 -15.190 1.00 94.62 87 ALA A N 1
ATOM 657 C CA . ALA A 1 87 ? 7.274 -4.180 -15.859 1.00 94.62 87 ALA A CA 1
ATOM 658 C C . ALA A 1 87 ? 8.183 -4.802 -16.933 1.00 94.62 87 ALA A C 1
ATOM 660 O O . ALA A 1 87 ? 8.977 -5.672 -16.590 1.00 94.62 87 ALA A O 1
ATOM 661 N N . PRO A 1 88 ? 8.134 -4.387 -18.212 1.00 93.69 88 PRO A N 1
ATOM 662 C CA . PRO A 1 88 ? 8.854 -5.049 -19.307 1.00 93.69 88 PRO A CA 1
ATOM 663 C C . PRO A 1 88 ? 10.384 -4.904 -19.244 1.00 93.69 88 PRO A C 1
ATOM 665 O O . PRO A 1 88 ? 11.088 -5.722 -19.827 1.00 93.69 88 PRO A O 1
ATOM 668 N N . SER A 1 89 ? 10.897 -3.913 -18.516 1.00 91.94 89 SER A N 1
ATOM 669 C CA . SER A 1 89 ? 12.325 -3.607 -18.380 1.00 91.94 89 SER A CA 1
ATOM 670 C C . SER A 1 89 ? 12.634 -3.020 -16.992 1.00 91.94 89 SER A C 1
ATOM 672 O O . SER A 1 89 ? 11.703 -2.541 -16.334 1.00 91.94 89 SER A O 1
ATOM 674 N N . PRO A 1 90 ? 13.914 -2.985 -16.562 1.00 89.94 90 PRO A N 1
ATOM 675 C CA . PRO A 1 90 ? 14.307 -2.320 -15.316 1.00 89.94 90 PRO A CA 1
ATOM 676 C C . PRO A 1 90 ? 13.881 -0.846 -15.273 1.00 89.94 90 PRO A C 1
ATOM 678 O O . PRO A 1 90 ? 13.343 -0.380 -14.279 1.00 89.94 90 PRO A O 1
ATOM 681 N N . GLY A 1 91 ? 14.011 -0.116 -16.389 1.00 90.06 91 GLY A N 1
ATOM 682 C CA . GLY A 1 91 ? 13.584 1.287 -16.462 1.00 90.06 91 GLY A CA 1
ATOM 683 C C . GLY A 1 91 ? 12.079 1.480 -16.229 1.00 90.06 91 GLY A C 1
ATOM 684 O O . GLY A 1 91 ? 11.680 2.410 -15.533 1.00 90.06 91 GLY A O 1
ATOM 685 N N . ALA A 1 92 ? 11.241 0.575 -16.750 1.00 92.62 92 ALA A N 1
ATOM 686 C CA . ALA A 1 92 ? 9.802 0.599 -16.481 1.00 92.62 92 ALA A CA 1
ATOM 687 C C . ALA A 1 92 ? 9.487 0.271 -15.011 1.00 92.62 92 ALA A C 1
ATOM 689 O O . ALA A 1 92 ? 8.597 0.881 -14.425 1.00 92.62 92 ALA A O 1
ATOM 690 N N . PHE A 1 93 ? 10.240 -0.652 -14.401 1.00 93.12 93 PHE A N 1
ATOM 691 C CA . PHE A 1 93 ? 10.121 -0.957 -12.976 1.00 93.12 93 PHE A CA 1
ATOM 692 C C . PHE A 1 93 ? 10.479 0.264 -12.118 1.00 93.12 93 PHE A C 1
ATOM 694 O O . PHE A 1 93 ? 9.703 0.652 -11.247 1.00 93.12 93 PHE A O 1
ATOM 701 N N . THR A 1 94 ? 11.615 0.914 -12.394 1.00 90.88 94 THR A N 1
ATOM 702 C CA . THR A 1 94 ? 12.058 2.115 -11.671 1.00 90.88 94 THR A CA 1
ATOM 703 C C . THR A 1 94 ? 11.070 3.276 -11.815 1.00 90.88 94 THR A C 1
ATOM 705 O O . THR A 1 94 ? 10.840 3.993 -10.844 1.00 90.88 94 THR A O 1
ATOM 708 N N . GLY A 1 95 ? 10.449 3.448 -12.989 1.00 91.19 95 GLY A N 1
ATOM 709 C CA . GLY A 1 95 ? 9.408 4.460 -13.196 1.00 91.19 95 GLY A CA 1
ATOM 710 C C . GLY A 1 95 ? 8.215 4.283 -12.249 1.00 91.19 95 GLY A C 1
ATOM 711 O O . GLY A 1 95 ? 7.809 5.231 -11.577 1.00 91.19 95 GLY A O 1
ATOM 712 N N . GLU A 1 96 ? 7.708 3.055 -12.123 1.00 93.94 96 GLU A N 1
ATOM 713 C CA . GLU A 1 96 ? 6.620 2.725 -11.191 1.00 93.94 96 GLU A CA 1
ATOM 714 C C . GLU A 1 96 ? 7.049 2.804 -9.719 1.00 93.94 96 GLU A C 1
ATOM 716 O O . GLU A 1 96 ? 6.271 3.240 -8.870 1.00 93.94 96 GLU A O 1
ATOM 721 N N . LEU A 1 97 ? 8.296 2.435 -9.403 1.00 90.94 97 LEU A N 1
ATOM 722 C CA . LEU A 1 97 ? 8.862 2.584 -8.058 1.00 90.94 97 LEU A CA 1
ATOM 723 C C . LEU A 1 97 ? 8.920 4.059 -7.624 1.00 90.94 97 LEU A C 1
ATOM 725 O O . LEU A 1 97 ? 8.705 4.370 -6.449 1.00 90.94 97 LEU A O 1
ATOM 729 N N . GLY A 1 98 ? 9.180 4.971 -8.565 1.00 87.56 98 GLY A N 1
ATOM 730 C CA . GLY A 1 98 ? 9.117 6.414 -8.337 1.00 87.56 98 GLY A CA 1
ATOM 731 C C . GLY A 1 98 ? 7.711 6.880 -7.950 1.00 87.56 98 GLY A C 1
ATOM 732 O O . GLY A 1 98 ? 7.565 7.568 -6.943 1.00 87.56 98 GLY A O 1
ATOM 733 N N . GLY A 1 99 ? 6.681 6.441 -8.686 1.00 87.19 99 GLY A N 1
ATOM 734 C CA . GLY A 1 99 ? 5.273 6.713 -8.355 1.00 87.19 99 GLY A CA 1
ATOM 735 C C . GLY A 1 99 ? 4.873 6.156 -6.985 1.00 87.19 99 GLY A C 1
ATOM 736 O O . GLY A 1 99 ? 4.404 6.896 -6.124 1.00 87.19 99 GLY A O 1
ATOM 737 N N . TYR A 1 100 ? 5.202 4.886 -6.731 1.00 89.19 100 TYR A N 1
ATOM 738 C CA . TYR A 1 100 ? 5.007 4.233 -5.433 1.00 89.19 100 TYR A CA 1
ATOM 739 C C . TYR A 1 100 ? 5.611 5.028 -4.260 1.00 89.19 100 TYR A C 1
ATOM 741 O O . TYR A 1 100 ? 4.998 5.151 -3.199 1.00 89.19 100 TYR A O 1
ATOM 749 N N . SER A 1 101 ? 6.816 5.575 -4.444 1.00 84.44 101 SER A N 1
ATOM 750 C CA . SER A 1 101 ? 7.542 6.305 -3.394 1.00 84.44 101 SER A CA 1
ATOM 751 C C . SER A 1 101 ? 6.889 7.643 -3.026 1.00 84.44 101 SER A C 1
ATOM 753 O O . SER A 1 101 ? 7.006 8.087 -1.884 1.00 84.44 101 SER A O 1
ATOM 755 N N . VAL A 1 102 ? 6.200 8.289 -3.971 1.00 81.88 102 VAL A N 1
ATOM 756 C CA . VAL A 1 102 ? 5.452 9.533 -3.718 1.00 81.88 102 VAL A CA 1
ATOM 757 C C . VAL A 1 102 ? 4.224 9.254 -2.850 1.00 81.88 102 VAL A C 1
ATOM 759 O O . VAL A 1 102 ? 3.956 9.986 -1.896 1.00 81.88 102 VAL A O 1
ATOM 762 N N . ASP A 1 103 ? 3.522 8.157 -3.128 1.00 82.62 103 ASP A N 1
ATOM 763 C CA . ASP A 1 103 ? 2.256 7.833 -2.467 1.00 82.62 103 ASP A CA 1
ATOM 764 C C . ASP A 1 103 ? 2.431 7.244 -1.059 1.00 82.62 103 ASP A C 1
ATOM 766 O O . ASP A 1 103 ? 1.544 7.363 -0.207 1.00 82.62 103 ASP A O 1
ATOM 770 N N . THR A 1 104 ? 3.612 6.704 -0.750 1.00 82.88 104 THR A N 1
ATOM 771 C CA . THR A 1 104 ? 3.876 6.040 0.535 1.00 82.88 104 THR A CA 1
ATOM 772 C C . THR A 1 104 ? 3.882 6.976 1.745 1.00 82.88 104 THR A C 1
ATOM 774 O O . THR A 1 104 ? 3.764 6.526 2.892 1.00 82.88 104 THR A O 1
ATOM 777 N N . ALA A 1 105 ? 4.021 8.287 1.530 1.00 79.69 105 ALA A N 1
ATOM 778 C CA . ALA A 1 105 ? 3.867 9.278 2.593 1.00 79.69 105 ALA A CA 1
ATOM 779 C C . ALA A 1 105 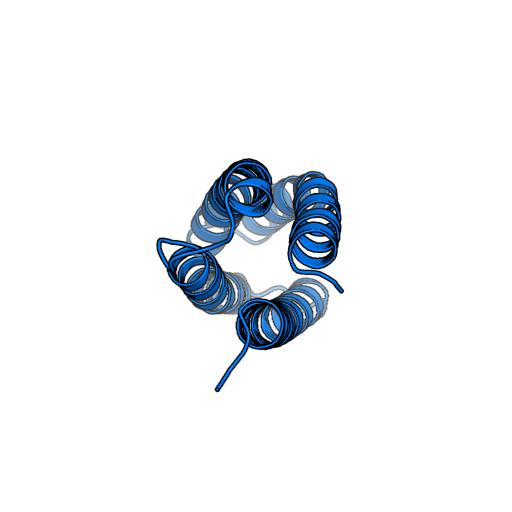? 2.415 9.333 3.102 1.00 79.69 105 ALA A C 1
ATOM 781 O O . ALA A 1 105 ? 2.188 9.378 4.314 1.00 79.69 105 ALA A O 1
ATOM 782 N N . ALA A 1 106 ? 1.438 9.266 2.192 1.00 77.62 106 ALA A N 1
ATOM 783 C CA . ALA A 1 106 ? 0.019 9.317 2.530 1.00 77.62 106 ALA A CA 1
ATOM 784 C C . ALA A 1 106 ? -0.411 8.083 3.338 1.00 77.62 106 ALA A C 1
ATOM 786 O O . ALA A 1 106 ? -1.151 8.206 4.319 1.00 77.62 106 ALA A O 1
ATOM 787 N N . GLU A 1 107 ? 0.104 6.904 2.983 1.00 83.56 107 GLU A N 1
ATOM 788 C CA . GLU A 1 107 ? -0.190 5.669 3.707 1.00 83.56 107 GLU A CA 1
ATOM 789 C C . GLU A 1 107 ? 0.394 5.675 5.126 1.00 83.56 107 GLU A C 1
ATOM 791 O O . GLU A 1 107 ? -0.310 5.362 6.088 1.00 83.56 107 GLU A O 1
ATOM 796 N N . ASN A 1 108 ? 1.642 6.123 5.298 1.00 84.38 108 ASN A N 1
ATOM 797 C CA . ASN A 1 108 ? 2.260 6.251 6.622 1.00 84.38 108 ASN A CA 1
ATOM 798 C C . ASN A 1 108 ? 1.468 7.201 7.543 1.00 84.38 108 ASN A C 1
ATOM 800 O O . ASN A 1 108 ? 1.261 6.900 8.724 1.00 84.38 108 ASN A O 1
ATOM 804 N N . THR A 1 109 ? 0.979 8.326 7.010 1.00 86.62 109 THR A N 1
ATOM 805 C CA . THR A 1 109 ? 0.099 9.243 7.749 1.00 86.62 109 THR A CA 1
ATOM 806 C C . THR A 1 109 ? -1.218 8.566 8.137 1.00 86.62 109 THR A C 1
ATOM 808 O O . THR A 1 109 ? -1.640 8.667 9.295 1.00 86.62 109 THR A O 1
ATOM 811 N N . ALA A 1 110 ? -1.849 7.837 7.212 1.00 85.81 110 ALA A N 1
ATOM 812 C CA . ALA A 1 110 ? -3.087 7.108 7.476 1.00 85.81 110 ALA A CA 1
ATOM 813 C C . ALA A 1 110 ? -2.893 6.013 8.543 1.00 85.81 110 ALA A C 1
ATOM 815 O O . ALA A 1 110 ? -3.728 5.877 9.440 1.00 85.81 110 ALA A O 1
ATOM 816 N N . VAL A 1 111 ? -1.760 5.302 8.522 1.00 89.38 111 VAL A N 1
ATOM 817 C CA . VAL A 1 111 ? -1.412 4.280 9.519 1.00 89.38 111 VAL A CA 1
ATOM 818 C C . VAL A 1 111 ? -1.316 4.877 10.929 1.00 89.38 111 VAL A C 1
ATOM 820 O O . VAL A 1 111 ? -1.859 4.324 11.893 1.00 89.38 111 VAL A O 1
ATOM 823 N N . GLY A 1 112 ? -0.668 6.034 11.072 1.00 88.44 112 GLY A N 1
ATOM 824 C CA . GLY A 1 112 ? -0.597 6.738 12.354 1.00 88.44 112 GLY A CA 1
ATOM 825 C C . GLY A 1 112 ? -1.972 7.204 12.848 1.00 88.44 112 GLY A C 1
ATOM 826 O O . GLY A 1 112 ? -2.270 7.117 14.041 1.00 88.44 112 GLY A O 1
ATOM 827 N N . ALA A 1 113 ? -2.832 7.661 11.937 1.00 88.00 113 ALA A N 1
ATOM 828 C CA . ALA A 1 113 ? -4.175 8.121 12.269 1.00 88.00 113 ALA A CA 1
ATOM 829 C C . ALA A 1 113 ? -5.091 6.973 12.734 1.00 88.00 113 ALA A C 1
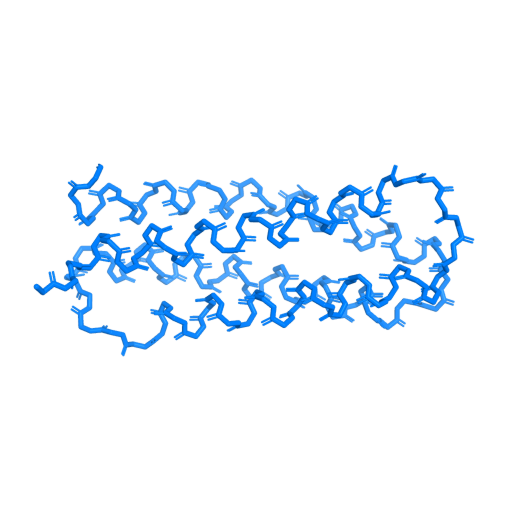ATOM 831 O O . ALA A 1 113 ? -5.782 7.130 13.742 1.00 88.00 113 ALA A O 1
ATOM 832 N N . VAL A 1 114 ? -5.062 5.803 12.079 1.00 88.44 114 VAL A N 1
ATOM 833 C CA . VAL A 1 114 ? -5.864 4.643 12.515 1.00 88.44 114 VAL A CA 1
ATOM 834 C C . VAL A 1 114 ? -5.447 4.210 13.920 1.00 88.44 114 VAL A C 1
ATOM 836 O O . VAL A 1 114 ? -6.314 4.059 14.781 1.00 88.44 114 VAL A O 1
ATOM 839 N N . ARG A 1 115 ? -4.138 4.105 14.191 1.00 91.44 115 ARG A N 1
ATOM 840 C CA . ARG A 1 115 ? -3.611 3.723 15.512 1.00 91.44 115 ARG A CA 1
ATOM 841 C C . ARG A 1 115 ? -4.160 4.607 16.637 1.00 91.44 115 ARG A C 1
ATOM 843 O O . ARG A 1 115 ? -4.680 4.085 17.620 1.00 91.44 115 ARG A O 1
ATOM 850 N N . LYS A 1 116 ? -4.143 5.932 16.440 1.00 90.25 116 LYS A N 1
ATOM 851 C CA . LYS A 1 116 ? -4.693 6.909 17.398 1.00 90.25 116 LYS A CA 1
ATOM 852 C C . LYS A 1 116 ? -6.184 6.689 17.660 1.00 90.25 116 LYS A C 1
ATOM 854 O O . LYS A 1 116 ? -6.619 6.700 18.806 1.00 90.25 116 LYS A O 1
ATOM 859 N N . THR A 1 117 ? -6.982 6.435 16.617 1.00 90.00 117 THR A N 1
ATOM 860 C CA . THR A 1 117 ? -8.431 6.183 16.786 1.00 90.00 117 THR A CA 1
ATOM 861 C C . THR A 1 117 ? -8.754 4.874 17.512 1.00 90.00 117 THR A C 1
ATOM 863 O O . THR A 1 117 ? -9.868 4.713 18.003 1.00 90.00 117 THR A O 1
ATOM 866 N N . LEU A 1 118 ? -7.798 3.945 17.582 1.00 87.81 118 LEU A N 1
ATOM 867 C CA . LEU A 1 118 ? -7.927 2.669 18.288 1.00 87.81 118 LEU A CA 1
ATOM 868 C C . LEU A 1 118 ? -7.420 2.729 19.740 1.00 87.81 118 LEU A C 1
ATOM 870 O O . LEU A 1 118 ? -7.450 1.706 20.422 1.00 87.81 118 LEU A O 1
ATOM 874 N N . GLY A 1 119 ? -6.988 3.905 20.214 1.00 84.88 119 GLY A N 1
ATOM 875 C CA . GLY A 1 119 ? -6.519 4.128 21.585 1.00 84.88 119 GLY A CA 1
ATOM 876 C C . GLY A 1 119 ? -5.022 3.885 21.806 1.00 84.88 119 GLY A C 1
ATOM 877 O O . GLY A 1 119 ? -4.633 3.608 22.939 1.00 84.88 119 GLY A O 1
ATOM 878 N N . GLY A 1 120 ? -4.206 3.933 20.744 1.00 81.94 120 GLY A N 1
ATOM 879 C CA . GLY A 1 120 ? -2.738 3.827 20.806 1.00 81.94 120 GLY A CA 1
ATOM 880 C C . GLY A 1 120 ? -1.985 5.135 20.594 1.00 81.94 120 GLY A C 1
ATOM 881 O O . GLY A 1 120 ? -2.632 6.190 20.417 1.00 81.94 120 GLY A O 1
#

Secondary structure (DSSP, 8-state):
---HHHHHHHHHHHHHHHHHHHHHHHTS----HHHHHHHHHHHHHHHHHHHHHHSSS---HHHHHHHHHHHHHHHHHHHHHHHHHT-SSHHHHHHHHHHHHHHHHHHHHHHHHHHHHTT-